Protein AF-A0A9E7H8S5-F1 (afdb_monomer_lite)

pLDDT: mean 88.25, std 16.4, range [42.59, 98.69]

Secondary structure (DSSP, 8-state):
-GGGTHHHHHHHHHHHHHHHTS-S-TTGGGSTTHHHHHHHHHSTTTT-HHHHHHHHHHHHHHHHHHHHHHHHHHHHHHHTT--------HHHHHHHHTT-HHHHHHHHIIIIIHHHHHHHHHHHHHHHTT-------------

Sequence (143 aa):
MVAGGMVEELGRYFEADEEAGKLRHQGLAKAIGLAEFQEYFLGEGRGTAPAYEAAVVAIKANTRRLAEEQVWKIERLEQMGWPLRRLDATAVVAARLAREAAEAEAAWERDVAGPGAAAVEQFLKEKSEGHPHHHIVPSLIYN

Radius of gyration: 22.1 Å; chains: 1; bounding box: 49×38×61 Å

InterPro domains:
  IPR027417 P-loop containing nucleoside triphosphate hydrolase [G3DSA:3.40.50.300] (1-139)
  IPR039657 Dimethylallyltransferase [PTHR11088] (1-124)

Structure (mmCIF, N/CA/C/O backbone):
data_AF-A0A9E7H8S5-F1
#
_entry.id   AF-A0A9E7H8S5-F1
#
loop_
_atom_site.group_PDB
_atom_site.id
_atom_site.type_symbol
_atom_site.label_atom_id
_atom_site.label_alt_id
_atom_site.label_comp_id
_atom_site.label_asym_id
_atom_site.label_entity_id
_atom_site.label_seq_id
_atom_site.pdbx_PDB_ins_code
_atom_site.Cartn_x
_atom_site.Cartn_y
_atom_site.Cartn_z
_atom_site.occupancy
_atom_site.B_iso_or_equiv
_atom_site.auth_seq_id
_atom_site.auth_comp_id
_atom_site.auth_asym_id
_atom_site.auth_atom_id
_atom_site.pdbx_PDB_model_num
ATOM 1 N N . MET A 1 1 ? 1.863 6.508 -7.866 1.00 94.19 1 MET A N 1
ATOM 2 C CA . MET A 1 1 ? 3.329 6.466 -7.682 1.00 94.19 1 MET A CA 1
ATOM 3 C C . MET A 1 1 ? 4.039 6.922 -8.941 1.00 94.19 1 MET A C 1
ATOM 5 O O . MET A 1 1 ? 4.566 8.018 -8.917 1.00 94.19 1 MET A O 1
ATOM 9 N N . VAL A 1 2 ? 3.957 6.183 -10.053 1.00 95.38 2 VAL A N 1
ATOM 10 C CA . VAL A 1 2 ? 4.543 6.599 -11.346 1.00 95.38 2 VAL A CA 1
ATOM 11 C C . VAL A 1 2 ? 4.161 8.029 -11.741 1.00 95.38 2 VAL A C 1
ATOM 13 O O . VAL A 1 2 ? 5.029 8.884 -11.816 1.00 95.38 2 VAL A O 1
ATOM 16 N N . ALA A 1 3 ? 2.863 8.326 -11.875 1.00 95.00 3 ALA A N 1
ATOM 17 C CA . ALA A 1 3 ? 2.391 9.676 -12.210 1.00 95.00 3 ALA A CA 1
ATOM 18 C C . ALA A 1 3 ? 2.733 10.751 -11.153 1.00 95.00 3 ALA A C 1
ATOM 20 O O . ALA A 1 3 ? 2.525 11.932 -11.392 1.00 95.00 3 ALA A O 1
ATOM 21 N N . GLY A 1 4 ? 3.208 10.339 -9.974 1.00 95.56 4 GLY A N 1
ATOM 22 C CA . GLY A 1 4 ? 3.621 11.218 -8.883 1.00 95.56 4 GLY A CA 1
ATOM 23 C C . GLY A 1 4 ? 5.136 11.410 -8.778 1.00 95.56 4 GLY A C 1
ATOM 24 O O . GLY A 1 4 ? 5.577 11.889 -7.742 1.00 95.56 4 GLY A O 1
ATOM 25 N N . GLY A 1 5 ? 5.925 11.020 -9.787 1.00 96.19 5 GLY A N 1
ATOM 26 C CA . GLY A 1 5 ? 7.368 11.298 -9.828 1.00 96.19 5 GLY A CA 1
ATOM 27 C C . GLY A 1 5 ? 8.290 10.143 -9.410 1.00 96.19 5 GLY A C 1
ATOM 28 O O . GLY A 1 5 ? 9.468 10.362 -9.133 1.00 96.19 5 GLY A O 1
ATOM 29 N N . MET A 1 6 ? 7.765 8.915 -9.310 1.00 96.06 6 MET A N 1
ATOM 30 C CA . MET A 1 6 ? 8.546 7.752 -8.854 1.00 96.06 6 MET A CA 1
ATOM 31 C C . MET A 1 6 ? 9.720 7.425 -9.787 1.00 96.06 6 MET A C 1
ATOM 33 O O . MET A 1 6 ? 10.778 7.019 -9.324 1.00 96.06 6 MET A O 1
ATOM 37 N N . VAL A 1 7 ? 9.547 7.566 -11.101 1.00 96.12 7 VAL A N 1
ATOM 38 C CA . VAL A 1 7 ? 10.568 7.144 -12.077 1.00 96.12 7 VAL A CA 1
ATOM 39 C C . VAL A 1 7 ? 11.767 8.088 -12.012 1.00 96.12 7 VAL A C 1
ATOM 41 O O . VAL A 1 7 ? 12.912 7.653 -12.029 1.00 96.12 7 VAL A O 1
ATOM 44 N N . GLU A 1 8 ? 11.501 9.379 -11.860 1.00 95.75 8 GLU A N 1
ATOM 45 C CA . GLU A 1 8 ? 12.493 10.433 -11.693 1.00 95.75 8 GLU A CA 1
ATOM 46 C C . GLU A 1 8 ? 13.258 10.274 -10.375 1.00 95.75 8 GLU A C 1
ATOM 48 O O . GLU A 1 8 ? 14.457 10.538 -10.313 1.00 95.75 8 GLU A O 1
ATOM 53 N N . GLU A 1 9 ? 12.578 9.843 -9.310 1.00 95.12 9 GLU A N 1
ATOM 54 C CA . GLU A 1 9 ? 13.213 9.514 -8.033 1.00 95.12 9 GLU A CA 1
ATOM 55 C C . GLU A 1 9 ? 14.164 8.320 -8.153 1.00 95.12 9 GLU A C 1
ATOM 57 O O . GLU A 1 9 ? 15.310 8.408 -7.709 1.00 95.12 9 GLU A O 1
ATOM 62 N N . LEU A 1 10 ? 13.726 7.238 -8.802 1.00 93.62 10 LEU A N 1
ATOM 63 C CA . LEU A 1 10 ? 14.562 6.061 -9.034 1.00 93.62 10 LEU A CA 1
ATOM 64 C C . LEU A 1 10 ? 15.754 6.380 -9.944 1.00 93.62 10 LEU A C 1
ATOM 66 O O . LEU A 1 10 ? 16.856 5.917 -9.671 1.00 93.62 10 LEU A O 1
ATOM 70 N N . GLY A 1 11 ? 15.570 7.219 -10.967 1.00 92.81 11 GLY A N 1
ATOM 71 C CA . GLY A 1 11 ? 16.664 7.666 -11.833 1.00 92.81 11 GLY A CA 1
ATOM 72 C C . GLY A 1 11 ? 17.790 8.331 -11.042 1.00 92.81 11 GLY A C 1
ATOM 73 O O . GLY A 1 11 ? 18.935 7.895 -11.130 1.00 92.81 11 GLY A O 1
ATOM 74 N N . ARG A 1 12 ? 17.452 9.292 -10.168 1.00 91.25 12 ARG A N 1
ATOM 75 C CA . ARG A 1 12 ? 18.434 9.937 -9.275 1.00 91.25 12 ARG A CA 1
ATOM 76 C C . ARG A 1 12 ? 19.125 8.946 -8.340 1.00 91.25 12 ARG A C 1
ATOM 78 O O . ARG A 1 12 ? 20.297 9.124 -8.021 1.00 91.25 12 ARG A O 1
ATOM 85 N N . TYR A 1 13 ? 18.403 7.925 -7.873 1.00 89.06 13 TYR A N 1
ATOM 86 C CA . TYR A 1 13 ? 18.996 6.872 -7.052 1.00 89.06 13 TYR A CA 1
ATOM 87 C C . TYR A 1 13 ? 20.054 6.090 -7.834 1.00 89.06 13 TYR A C 1
ATOM 89 O O . TYR A 1 13 ? 21.173 5.949 -7.350 1.00 89.06 13 TYR A O 1
ATOM 97 N N . PHE A 1 14 ? 19.722 5.615 -9.037 1.00 87.94 14 PHE A N 1
ATOM 98 C CA . PHE A 1 14 ? 20.637 4.812 -9.849 1.00 87.94 14 PHE A CA 1
ATOM 99 C C . PHE A 1 14 ? 21.853 5.609 -10.336 1.00 87.94 14 PHE A C 1
ATOM 101 O O . PHE A 1 14 ? 22.957 5.073 -10.315 1.00 87.94 14 PHE A O 1
ATOM 108 N N . GLU A 1 15 ? 21.683 6.887 -10.682 1.00 87.19 15 GLU A N 1
ATOM 109 C CA . GLU A 1 15 ? 22.797 7.794 -11.007 1.00 87.19 15 GLU A CA 1
ATOM 110 C C . GLU A 1 15 ? 23.769 7.936 -9.824 1.00 87.19 15 GLU A C 1
ATOM 112 O O . GLU A 1 15 ? 24.975 7.734 -9.964 1.00 87.19 15 GLU A O 1
ATOM 117 N N . ALA A 1 16 ? 23.244 8.204 -8.624 1.00 80.44 16 ALA A N 1
ATOM 118 C CA . ALA A 1 16 ? 24.060 8.364 -7.422 1.00 80.44 16 ALA A CA 1
ATOM 119 C C . ALA A 1 16 ? 24.739 7.060 -6.961 1.00 80.44 16 ALA A C 1
ATOM 121 O O . ALA A 1 16 ? 25.742 7.113 -6.238 1.00 80.44 16 ALA A O 1
ATOM 122 N N . ASP A 1 17 ? 24.179 5.902 -7.318 1.00 76.19 17 ASP A N 1
ATOM 123 C CA . ASP A 1 17 ? 24.733 4.588 -6.993 1.00 76.19 17 ASP A CA 1
ATOM 124 C C . ASP A 1 17 ? 25.858 4.185 -7.959 1.00 76.19 17 ASP A C 1
ATOM 126 O O . ASP A 1 17 ? 26.901 3.692 -7.517 1.00 76.19 17 ASP A O 1
ATOM 130 N N . GLU A 1 18 ? 25.693 4.487 -9.253 1.00 71.88 18 GLU A N 1
ATOM 131 C CA . GLU A 1 18 ? 26.724 4.332 -10.288 1.00 71.88 18 GLU A CA 1
ATOM 132 C C . GLU A 1 18 ? 27.962 5.187 -9.960 1.00 71.88 18 GLU A C 1
ATOM 134 O O . GLU A 1 18 ? 29.088 4.687 -9.982 1.00 71.88 18 GLU A O 1
ATOM 139 N N . GLU A 1 19 ? 27.761 6.440 -9.534 1.00 67.50 19 GLU A N 1
ATOM 140 C CA . GLU A 1 19 ? 28.843 7.338 -9.101 1.00 67.50 19 GLU A CA 1
ATOM 141 C C . GLU A 1 19 ? 29.565 6.865 -7.826 1.00 67.50 19 GLU A C 1
ATOM 143 O O . GLU A 1 19 ? 30.758 7.123 -7.644 1.00 67.50 19 GLU A O 1
ATOM 148 N N . ALA A 1 20 ? 28.864 6.180 -6.917 1.00 62.28 20 ALA A N 1
ATOM 149 C CA . ALA A 1 20 ? 29.411 5.769 -5.623 1.00 62.28 20 ALA A CA 1
ATOM 150 C C . ALA A 1 20 ? 30.112 4.397 -5.644 1.00 62.28 20 ALA A C 1
ATOM 152 O O . ALA A 1 20 ? 30.803 4.054 -4.679 1.00 62.28 20 ALA A O 1
ATOM 153 N N . GLY A 1 21 ? 29.924 3.590 -6.697 1.00 56.59 21 GLY A N 1
ATOM 154 C CA . GLY A 1 21 ? 30.526 2.257 -6.845 1.00 56.59 21 GLY A CA 1
ATOM 155 C C . GLY A 1 21 ? 30.121 1.232 -5.770 1.00 56.59 21 GLY A C 1
ATOM 156 O O . GLY A 1 21 ? 30.730 0.164 -5.671 1.00 56.59 21 GLY A O 1
ATOM 157 N N . LYS A 1 22 ? 29.124 1.553 -4.934 1.00 56.53 22 LYS A N 1
ATOM 158 C CA . LYS A 1 22 ? 28.538 0.706 -3.885 1.00 56.53 22 LYS A CA 1
ATOM 159 C C . LYS A 1 22 ? 27.101 1.145 -3.625 1.00 56.53 22 LYS A C 1
ATOM 161 O O . LYS A 1 22 ? 26.895 2.326 -3.364 1.00 56.53 22 LYS A O 1
ATOM 166 N N . LEU A 1 23 ? 26.200 0.161 -3.505 1.00 57.16 23 LEU A N 1
ATOM 167 C CA . LEU A 1 23 ? 24.835 0.317 -2.987 1.00 57.16 23 LEU A CA 1
ATOM 168 C C . LEU A 1 23 ? 24.863 1.072 -1.654 1.00 57.16 23 LEU A C 1
ATOM 170 O O . LEU A 1 23 ? 25.123 0.473 -0.603 1.00 57.16 23 LEU A O 1
ATOM 174 N N . ARG A 1 24 ? 24.615 2.391 -1.684 1.00 58.12 24 ARG A N 1
ATOM 175 C CA . ARG A 1 24 ? 24.803 3.284 -0.514 1.00 58.12 24 ARG A CA 1
ATOM 176 C C . ARG A 1 24 ? 23.932 2.882 0.682 1.00 58.12 24 ARG A C 1
ATOM 178 O O . ARG A 1 24 ? 24.254 3.223 1.819 1.00 58.12 24 ARG A O 1
ATOM 185 N N . HIS A 1 25 ? 22.877 2.090 0.452 1.00 66.38 25 HIS A N 1
ATOM 186 C CA . HIS A 1 25 ? 21.922 1.652 1.468 1.00 66.38 25 HIS A CA 1
ATOM 187 C C . HIS A 1 25 ? 21.399 0.227 1.201 1.00 66.38 25 HIS A C 1
ATOM 189 O O . HIS A 1 25 ? 20.381 0.044 0.535 1.00 66.38 25 HIS A O 1
ATOM 195 N N . GLN A 1 26 ? 22.041 -0.794 1.783 1.00 71.44 26 GLN A N 1
ATOM 196 C CA . GLN A 1 26 ? 21.645 -2.208 1.614 1.00 71.44 26 GLN A CA 1
ATOM 197 C C . GLN A 1 26 ? 20.184 -2.501 2.008 1.00 71.44 26 GLN A C 1
ATOM 199 O O . GLN A 1 26 ? 19.564 -3.414 1.469 1.00 71.44 26 GLN A O 1
ATOM 204 N N . GLY A 1 27 ? 19.628 -1.744 2.961 1.00 80.56 27 GLY A N 1
ATOM 205 C CA . GLY A 1 27 ? 18.219 -1.856 3.347 1.00 80.56 27 GLY A CA 1
ATOM 206 C C . GLY A 1 27 ? 17.273 -1.232 2.322 1.00 80.56 27 GLY A C 1
ATOM 207 O O . GLY A 1 27 ? 16.260 -1.838 1.985 1.00 80.56 27 GLY A O 1
ATOM 208 N N . LEU A 1 28 ? 17.628 -0.055 1.794 1.00 82.75 28 LEU A N 1
ATOM 209 C CA . LEU A 1 28 ? 16.811 0.658 0.812 1.00 82.75 28 LEU A CA 1
ATOM 210 C C . LEU A 1 28 ? 16.732 -0.109 -0.505 1.00 82.75 28 LEU A C 1
ATOM 212 O O . LEU A 1 28 ? 15.658 -0.169 -1.080 1.00 82.75 28 LEU A O 1
ATOM 216 N N . ALA A 1 29 ? 17.815 -0.781 -0.911 1.00 81.19 29 ALA A N 1
ATOM 217 C CA . ALA A 1 29 ? 17.863 -1.626 -2.108 1.00 81.19 29 ALA A CA 1
ATOM 218 C C . ALA A 1 29 ? 16.790 -2.738 -2.144 1.00 81.19 29 ALA A C 1
ATOM 220 O O . ALA A 1 29 ? 16.528 -3.305 -3.199 1.00 81.19 29 ALA A O 1
ATOM 221 N N . LYS A 1 30 ? 16.156 -3.055 -1.005 1.00 87.81 30 LYS A N 1
ATOM 222 C CA . LYS A 1 30 ? 15.054 -4.027 -0.912 1.00 87.81 30 LYS A CA 1
ATOM 223 C C . LYS A 1 30 ? 13.674 -3.429 -1.204 1.00 87.81 30 LYS A C 1
ATOM 225 O O . LYS A 1 30 ? 12.689 -4.164 -1.168 1.00 87.81 30 LYS A O 1
ATOM 230 N N . ALA A 1 31 ? 13.568 -2.118 -1.417 1.00 93.06 31 ALA A N 1
ATOM 231 C CA . ALA A 1 31 ? 12.295 -1.481 -1.717 1.00 93.06 31 ALA A CA 1
ATOM 232 C C . ALA A 1 31 ? 11.756 -1.965 -3.072 1.00 93.06 31 ALA A C 1
ATOM 234 O O . ALA A 1 31 ? 12.467 -1.938 -4.078 1.00 93.06 31 ALA A O 1
ATOM 235 N N . ILE A 1 32 ? 10.483 -2.374 -3.091 1.00 95.88 32 ILE A N 1
ATOM 236 C CA . ILE A 1 32 ? 9.769 -2.704 -4.331 1.00 95.88 32 ILE A CA 1
ATOM 237 C C . ILE A 1 32 ? 9.734 -1.447 -5.200 1.00 95.88 32 ILE A C 1
ATOM 239 O O . ILE A 1 32 ? 9.264 -0.393 -4.771 1.00 95.88 32 ILE A O 1
ATOM 243 N N . GLY A 1 33 ? 10.239 -1.571 -6.417 1.00 94.38 33 GLY A N 1
ATOM 244 C CA . GLY A 1 33 ? 10.473 -0.482 -7.349 1.00 94.38 33 GLY A CA 1
ATOM 245 C C . GLY A 1 33 ? 11.938 -0.332 -7.730 1.00 94.38 33 GLY A C 1
ATOM 246 O O . GLY A 1 33 ? 12.202 0.113 -8.835 1.00 94.38 33 GLY A O 1
ATOM 247 N N . LEU A 1 34 ? 12.893 -0.716 -6.877 1.00 93.12 34 LEU A N 1
ATOM 248 C CA . LEU A 1 34 ? 14.315 -0.613 -7.217 1.00 93.12 34 LEU A CA 1
ATOM 249 C C . LEU A 1 34 ? 14.771 -1.781 -8.086 1.00 93.12 34 LEU A C 1
ATOM 251 O O . LEU A 1 34 ? 15.172 -1.573 -9.228 1.00 93.12 34 LEU A O 1
ATOM 255 N N . ALA A 1 35 ? 14.665 -3.008 -7.575 1.00 92.25 35 ALA A N 1
ATOM 256 C CA . ALA A 1 35 ? 15.102 -4.196 -8.307 1.00 92.25 35 ALA A CA 1
ATOM 257 C C . ALA A 1 35 ? 14.356 -4.347 -9.644 1.00 92.25 35 ALA A C 1
ATOM 259 O O . ALA A 1 35 ? 14.947 -4.705 -10.658 1.00 92.25 35 ALA A O 1
ATOM 260 N N . GLU A 1 36 ? 13.066 -4.011 -9.666 1.00 96.50 36 GLU A N 1
ATOM 261 C CA . GLU A 1 36 ? 12.218 -4.080 -10.854 1.00 96.50 36 GLU A CA 1
ATOM 262 C C . GLU A 1 36 ? 12.647 -3.094 -11.944 1.00 96.50 36 GLU A C 1
ATOM 264 O O . GLU A 1 36 ? 12.530 -3.409 -13.125 1.00 96.50 36 GLU A O 1
ATOM 269 N N . PHE A 1 37 ? 13.162 -1.921 -11.568 1.00 95.50 37 PHE A N 1
ATOM 270 C CA . PHE A 1 37 ? 13.624 -0.905 -12.513 1.00 95.50 37 PHE A CA 1
ATOM 271 C C . PHE A 1 37 ? 15.114 -1.019 -12.867 1.00 95.50 37 PHE A C 1
ATOM 273 O O . PHE A 1 37 ? 15.598 -0.237 -13.686 1.00 95.50 37 PHE A O 1
ATOM 280 N N . GLN A 1 38 ? 15.842 -1.996 -12.320 1.00 92.62 38 GLN A N 1
ATOM 281 C CA . GLN A 1 38 ? 17.271 -2.161 -12.587 1.00 92.62 38 GLN A CA 1
ATOM 282 C C . GLN A 1 38 ? 17.566 -2.330 -14.087 1.00 92.62 38 GLN A C 1
ATOM 284 O O . GLN A 1 38 ? 18.460 -1.667 -14.606 1.00 92.62 38 GLN A O 1
ATOM 289 N N . GLU A 1 39 ? 16.784 -3.146 -14.801 1.00 92.75 39 GLU A N 1
ATOM 290 C CA . GLU A 1 39 ? 16.938 -3.336 -16.254 1.00 92.75 39 GLU A CA 1
ATOM 291 C C . GLU A 1 39 ? 16.681 -2.038 -17.036 1.00 92.75 39 GLU A C 1
ATOM 293 O O . GLU A 1 39 ? 17.398 -1.710 -17.976 1.00 92.75 39 GLU A O 1
ATOM 298 N N . TYR A 1 40 ? 15.691 -1.248 -16.614 1.00 96.06 40 TYR A N 1
ATOM 299 C CA . TYR A 1 40 ? 15.347 0.014 -17.270 1.00 96.06 40 TYR A CA 1
ATOM 300 C C . TYR A 1 40 ? 16.403 1.114 -17.065 1.00 96.06 40 TYR A C 1
ATOM 302 O O . TYR A 1 40 ? 16.561 1.965 -17.941 1.00 96.06 40 TYR A O 1
ATOM 310 N N . PHE A 1 41 ? 17.127 1.121 -15.941 1.00 93.94 41 PHE A N 1
ATOM 311 C CA . PHE A 1 41 ? 18.147 2.142 -15.662 1.00 93.94 41 PHE A CA 1
ATOM 312 C C . PHE A 1 41 ? 19.574 1.712 -16.009 1.00 93.94 41 PHE A C 1
ATOM 314 O O . PHE A 1 41 ? 20.352 2.551 -16.459 1.00 93.94 41 PHE A O 1
ATOM 321 N N . LEU A 1 42 ? 19.921 0.438 -15.822 1.00 91.19 42 LEU A N 1
ATOM 322 C CA . LEU A 1 42 ? 21.297 -0.065 -15.922 1.00 91.19 42 LEU A CA 1
ATOM 323 C C . LEU A 1 42 ? 21.470 -1.219 -16.923 1.00 91.19 42 LEU A C 1
ATOM 325 O O . LEU A 1 42 ? 22.605 -1.586 -17.218 1.00 91.19 42 LEU A O 1
ATOM 329 N N . GLY A 1 43 ? 20.377 -1.815 -17.404 1.00 89.69 43 GLY A N 1
ATOM 330 C CA . GLY A 1 43 ? 20.403 -2.991 -18.275 1.00 89.69 43 GLY A CA 1
ATOM 331 C C . GLY A 1 43 ? 20.583 -2.677 -19.759 1.00 89.69 43 GLY A C 1
ATOM 332 O O . GLY A 1 43 ? 20.772 -1.531 -20.170 1.00 89.69 43 GLY A O 1
ATOM 333 N N . GLU A 1 44 ? 20.491 -3.715 -20.588 1.00 91.62 44 GLU A N 1
ATOM 334 C CA . GLU A 1 44 ? 20.572 -3.582 -22.050 1.00 91.62 44 GLU A CA 1
ATOM 335 C C . GLU A 1 44 ? 19.334 -2.871 -22.617 1.00 91.62 44 GLU A C 1
ATOM 337 O O . GLU A 1 44 ? 19.415 -2.152 -23.613 1.00 91.62 44 GLU A O 1
ATOM 342 N N . GLY A 1 45 ? 18.189 -3.014 -21.944 1.00 88.25 45 GLY A N 1
ATOM 343 C CA . GLY A 1 45 ? 16.934 -2.333 -22.246 1.00 88.25 45 GLY A CA 1
ATOM 344 C C . GLY A 1 45 ? 16.836 -0.901 -21.713 1.00 88.25 45 GLY A C 1
ATOM 345 O O . GLY A 1 45 ? 15.716 -0.387 -21.602 1.00 88.25 45 GLY A O 1
ATOM 346 N N . ARG A 1 46 ? 17.957 -0.250 -21.368 1.00 93.75 46 ARG A N 1
ATOM 347 C CA . ARG A 1 46 ? 17.973 1.072 -20.722 1.00 93.75 46 ARG A CA 1
ATOM 348 C C . ARG A 1 46 ? 17.111 2.098 -21.461 1.00 93.75 46 ARG A C 1
ATOM 350 O O . ARG A 1 46 ? 17.278 2.329 -22.657 1.00 93.75 46 ARG A O 1
ATOM 357 N N . GLY A 1 47 ? 16.191 2.736 -20.737 1.00 93.81 47 GLY A N 1
ATOM 358 C CA . GLY A 1 47 ? 15.311 3.783 -21.269 1.00 93.81 47 GLY A CA 1
ATOM 359 C C . GLY A 1 47 ? 14.254 3.304 -22.273 1.00 93.81 47 GLY A C 1
ATOM 360 O O . GLY A 1 47 ? 13.520 4.126 -22.821 1.00 93.81 47 GLY A O 1
ATOM 361 N N . THR A 1 48 ? 14.152 1.999 -22.538 1.00 97.62 48 THR A N 1
ATOM 362 C CA . THR A 1 48 ? 13.201 1.468 -23.520 1.00 97.62 48 THR A CA 1
ATOM 363 C C . THR A 1 48 ? 11.804 1.286 -22.921 1.00 97.62 48 THR A C 1
ATOM 365 O O . THR A 1 48 ? 11.644 0.967 -21.740 1.00 97.62 48 THR A O 1
ATOM 368 N N . ALA A 1 49 ? 10.771 1.440 -23.756 1.00 97.31 49 ALA A N 1
ATOM 369 C CA . ALA A 1 49 ? 9.385 1.210 -23.346 1.00 97.31 49 ALA A CA 1
ATOM 370 C C . ALA A 1 49 ? 9.123 -0.235 -22.858 1.00 97.31 49 ALA A C 1
ATOM 372 O O . ALA A 1 49 ? 8.487 -0.382 -21.816 1.00 97.31 49 ALA A O 1
ATOM 373 N N . PRO A 1 50 ? 9.653 -1.301 -23.497 1.00 98.00 50 PRO A N 1
ATOM 374 C CA . PRO A 1 50 ? 9.463 -2.664 -22.998 1.00 98.00 50 PRO A CA 1
ATOM 375 C C . PRO A 1 50 ? 10.051 -2.897 -21.600 1.00 98.00 50 PRO A C 1
ATOM 377 O O . PRO A 1 50 ? 9.387 -3.497 -20.756 1.00 98.00 50 PRO A O 1
ATOM 380 N N . ALA A 1 51 ? 11.263 -2.397 -21.321 1.00 97.31 51 ALA A N 1
ATOM 381 C CA . ALA A 1 51 ? 11.877 -2.532 -19.997 1.00 97.31 51 ALA A CA 1
ATOM 382 C C . ALA A 1 51 ? 11.081 -1.770 -18.926 1.00 97.31 51 ALA A C 1
ATOM 384 O O . ALA A 1 51 ? 10.865 -2.273 -17.823 1.00 97.31 51 ALA A O 1
ATOM 385 N N . TYR A 1 52 ? 10.583 -0.582 -19.275 1.00 97.75 52 TYR A N 1
ATOM 386 C CA . TYR A 1 52 ? 9.709 0.207 -18.414 1.00 97.75 52 TYR A CA 1
ATOM 387 C C . TYR A 1 52 ? 8.402 -0.525 -18.074 1.00 97.75 52 TYR A C 1
ATOM 389 O O . TYR A 1 52 ? 8.015 -0.631 -16.909 1.00 97.75 52 TYR A O 1
ATOM 397 N N . GLU A 1 53 ? 7.709 -1.043 -19.088 1.00 97.94 53 GLU A N 1
ATOM 398 C CA . GLU A 1 53 ? 6.441 -1.753 -18.911 1.00 97.94 53 GLU A CA 1
ATOM 399 C C . GLU A 1 53 ? 6.624 -3.019 -18.072 1.00 97.94 53 GLU A C 1
ATOM 401 O O . GLU A 1 53 ? 5.840 -3.267 -17.149 1.00 97.94 53 GLU A O 1
ATOM 406 N N . ALA A 1 54 ? 7.693 -3.777 -18.334 1.00 97.94 54 ALA A N 1
ATOM 407 C CA . ALA A 1 54 ? 8.055 -4.953 -17.553 1.00 97.94 54 ALA A CA 1
ATOM 408 C C . ALA A 1 54 ? 8.287 -4.601 -16.074 1.00 97.94 54 ALA A C 1
ATOM 410 O O . ALA A 1 54 ? 7.737 -5.273 -15.197 1.00 97.94 54 ALA A O 1
ATOM 411 N N . ALA A 1 55 ? 9.012 -3.513 -15.790 1.00 97.50 55 ALA A N 1
ATOM 412 C CA . ALA A 1 55 ? 9.238 -3.030 -14.429 1.00 97.50 55 ALA A CA 1
ATOM 413 C C . ALA A 1 55 ? 7.921 -2.676 -13.717 1.00 97.50 55 ALA A C 1
ATOM 415 O O . ALA A 1 55 ? 7.679 -3.100 -12.585 1.00 97.50 55 ALA A O 1
ATOM 416 N N . VAL A 1 56 ? 7.015 -1.954 -14.386 1.00 98.06 56 VAL A N 1
ATOM 417 C CA . VAL A 1 56 ? 5.711 -1.574 -13.811 1.00 98.06 56 VAL A CA 1
ATOM 418 C C . VAL A 1 56 ? 4.833 -2.798 -13.532 1.00 98.06 56 VAL A C 1
ATOM 420 O O . VAL A 1 56 ? 4.148 -2.843 -12.505 1.00 98.06 56 VAL A O 1
ATOM 423 N N . VAL A 1 57 ? 4.837 -3.796 -14.420 1.00 98.38 57 VAL A N 1
ATOM 424 C CA . VAL A 1 57 ? 4.125 -5.064 -14.198 1.00 98.38 57 VAL A CA 1
ATOM 425 C C . VAL A 1 57 ? 4.716 -5.811 -13.003 1.00 98.38 57 VAL A C 1
ATOM 427 O O . VAL A 1 57 ? 3.958 -6.238 -12.127 1.00 98.38 57 VAL A O 1
ATOM 430 N N . ALA A 1 58 ? 6.044 -5.913 -12.923 1.00 98.19 58 ALA A N 1
ATOM 431 C CA . ALA A 1 58 ? 6.736 -6.576 -11.823 1.00 98.19 58 ALA A CA 1
ATOM 432 C C . ALA A 1 58 ? 6.446 -5.905 -10.470 1.00 98.19 58 ALA A C 1
ATOM 434 O O . ALA A 1 58 ? 6.114 -6.602 -9.513 1.00 98.19 58 ALA A O 1
ATOM 435 N N . ILE A 1 59 ? 6.444 -4.567 -10.403 1.00 97.94 59 ILE A N 1
ATOM 436 C CA . ILE A 1 59 ? 6.077 -3.814 -9.191 1.00 97.94 59 ILE A CA 1
ATOM 437 C C . ILE A 1 59 ? 4.679 -4.194 -8.722 1.00 97.94 59 ILE A C 1
ATOM 439 O O . ILE A 1 59 ? 4.487 -4.523 -7.555 1.00 97.94 59 ILE A O 1
ATOM 443 N N . LYS A 1 60 ? 3.692 -4.189 -9.626 1.00 98.12 60 LYS A N 1
ATOM 444 C CA . LYS A 1 60 ? 2.310 -4.547 -9.273 1.00 98.12 60 LYS A CA 1
ATOM 445 C C . LYS A 1 60 ? 2.223 -5.974 -8.727 1.00 98.12 60 LYS A C 1
ATOM 447 O O . LYS A 1 60 ? 1.548 -6.194 -7.721 1.00 98.12 60 LYS A O 1
ATOM 452 N N . ALA A 1 61 ? 2.907 -6.925 -9.366 1.00 98.44 61 ALA A N 1
ATOM 453 C CA . ALA A 1 61 ? 2.947 -8.319 -8.926 1.00 98.44 61 ALA A CA 1
ATOM 454 C C . ALA A 1 61 ? 3.598 -8.459 -7.539 1.00 98.44 61 ALA A C 1
ATOM 456 O O . ALA A 1 61 ? 3.024 -9.085 -6.646 1.00 98.44 61 ALA A O 1
ATOM 457 N N . ASN A 1 62 ? 4.748 -7.822 -7.329 1.00 98.25 62 ASN A N 1
ATOM 458 C CA . ASN A 1 62 ? 5.485 -7.907 -6.074 1.00 98.25 62 ASN A CA 1
ATOM 459 C C . ASN A 1 62 ? 4.769 -7.180 -4.929 1.00 98.25 62 ASN A C 1
ATOM 461 O O . ASN A 1 62 ? 4.725 -7.702 -3.817 1.00 98.25 62 ASN A O 1
ATOM 465 N N . THR A 1 63 ? 4.129 -6.032 -5.179 1.00 98.19 63 THR A N 1
ATOM 466 C CA . THR A 1 63 ? 3.297 -5.347 -4.174 1.00 98.19 63 THR A CA 1
ATOM 467 C C . THR A 1 63 ? 2.088 -6.193 -3.775 1.00 98.19 63 THR A C 1
ATOM 469 O O . THR A 1 63 ? 1.770 -6.271 -2.589 1.00 98.19 63 THR A O 1
ATOM 472 N N . ARG A 1 64 ? 1.435 -6.871 -4.732 1.00 98.38 64 ARG A N 1
ATOM 473 C CA . ARG A 1 64 ? 0.340 -7.803 -4.426 1.00 98.38 64 ARG A CA 1
ATOM 474 C C . ARG A 1 64 ? 0.820 -8.952 -3.542 1.00 98.38 64 ARG A C 1
ATOM 476 O O . ARG A 1 64 ? 0.213 -9.209 -2.508 1.00 98.38 64 ARG A O 1
ATOM 483 N N . ARG A 1 65 ? 1.923 -9.601 -3.921 1.00 98.50 65 ARG A N 1
ATOM 484 C CA . ARG A 1 65 ? 2.516 -10.687 -3.134 1.00 98.50 65 ARG A CA 1
ATOM 485 C C . ARG A 1 65 ? 2.880 -10.228 -1.721 1.00 98.50 65 ARG A C 1
ATOM 487 O O . ARG A 1 65 ? 2.590 -10.932 -0.761 1.00 98.50 65 ARG A O 1
ATOM 494 N N . LEU A 1 66 ? 3.477 -9.043 -1.580 1.00 98.44 66 LEU A N 1
ATOM 495 C CA . LEU A 1 66 ? 3.794 -8.474 -0.270 1.00 98.44 66 LEU A CA 1
ATOM 496 C C . LEU A 1 66 ? 2.535 -8.313 0.591 1.00 98.44 66 LEU A C 1
ATOM 498 O O . LEU A 1 66 ? 2.564 -8.666 1.767 1.00 98.44 66 LEU A O 1
ATOM 502 N N . ALA A 1 67 ? 1.437 -7.813 0.019 1.00 98.38 67 ALA A N 1
ATOM 503 C CA . ALA A 1 67 ? 0.174 -7.675 0.738 1.00 98.38 67 ALA A CA 1
ATOM 504 C C . ALA A 1 67 ? -0.384 -9.039 1.189 1.00 98.38 67 ALA A C 1
ATOM 506 O O . ALA A 1 67 ? -0.797 -9.176 2.338 1.00 98.38 67 ALA A O 1
ATOM 507 N N . GLU A 1 68 ? -0.335 -10.062 0.330 1.00 98.44 68 GLU A N 1
ATOM 508 C CA . GLU A 1 68 ? -0.741 -11.438 0.668 1.00 98.44 68 GLU A CA 1
ATOM 509 C C . GLU A 1 68 ? 0.118 -12.014 1.813 1.00 98.44 68 GLU A C 1
ATOM 511 O O . GLU A 1 68 ? -0.409 -12.548 2.791 1.00 98.44 68 GLU A O 1
ATOM 516 N N . GLU A 1 69 ? 1.441 -11.830 1.756 1.00 98.56 69 GLU A N 1
ATOM 517 C CA . GLU A 1 69 ? 2.360 -12.252 2.821 1.00 98.56 69 GLU A CA 1
ATOM 518 C C . GLU A 1 69 ? 2.136 -11.479 4.134 1.00 98.56 69 GLU A C 1
ATOM 520 O O . GLU A 1 69 ? 2.299 -12.040 5.220 1.00 98.56 69 GLU A O 1
ATOM 525 N N . GLN A 1 70 ? 1.771 -10.196 4.067 1.00 98.44 70 GLN A N 1
ATOM 526 C CA . GLN A 1 70 ? 1.442 -9.392 5.245 1.00 98.44 70 GLN A CA 1
ATOM 527 C C . GLN A 1 70 ? 0.159 -9.875 5.924 1.00 98.44 70 GLN A C 1
ATOM 529 O O . GLN A 1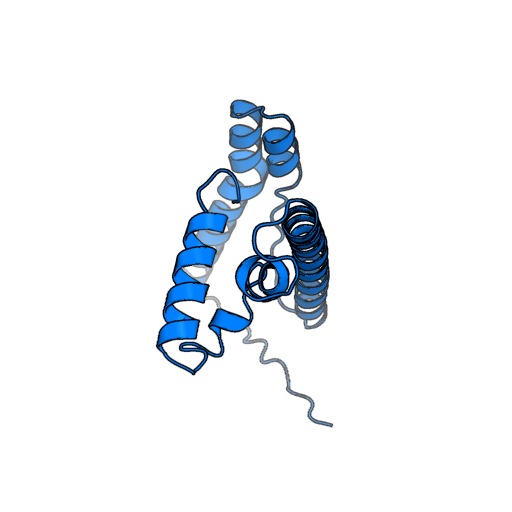 70 ? 0.153 -10.009 7.148 1.00 98.44 70 GLN A O 1
ATOM 534 N N . VAL A 1 71 ? -0.888 -10.187 5.153 1.00 98.06 71 VAL A N 1
ATOM 535 C CA . VAL A 1 71 ? -2.133 -10.761 5.689 1.00 98.06 71 VAL A CA 1
ATOM 536 C C . VAL A 1 71 ? -1.840 -12.076 6.405 1.00 98.06 71 VAL A C 1
ATOM 538 O O . VAL A 1 71 ? -2.184 -12.215 7.577 1.00 98.06 71 VAL A O 1
ATOM 541 N N . TRP A 1 72 ? -1.100 -12.983 5.764 1.00 98.25 72 TRP A N 1
ATOM 542 C CA . TRP A 1 72 ? -0.721 -14.259 6.374 1.00 98.25 72 TRP A CA 1
ATOM 543 C C . TRP A 1 72 ? 0.044 -14.085 7.701 1.00 98.25 72 TRP A C 1
ATOM 545 O O . TRP A 1 72 ? -0.218 -14.787 8.680 1.00 98.25 72 TRP A O 1
ATOM 555 N N . LYS A 1 73 ? 0.969 -13.115 7.780 1.00 98.38 73 LYS A N 1
ATOM 556 C CA . LYS A 1 73 ? 1.695 -12.811 9.030 1.00 98.38 73 LYS A CA 1
ATOM 557 C C . LYS A 1 73 ? 0.763 -12.303 10.132 1.00 98.38 73 LYS A C 1
ATOM 559 O O . LYS A 1 73 ? 0.955 -12.670 11.288 1.00 98.38 73 LYS A O 1
ATOM 564 N N . ILE A 1 74 ? -0.226 -11.476 9.795 1.00 97.75 74 ILE A N 1
ATOM 565 C CA . ILE A 1 74 ? -1.208 -10.947 10.754 1.00 97.75 74 ILE A CA 1
ATOM 566 C C . ILE A 1 74 ? -2.121 -12.067 11.265 1.00 97.75 74 ILE A C 1
ATOM 568 O O . ILE A 1 74 ? -2.284 -12.203 12.476 1.00 97.75 74 ILE A O 1
ATOM 572 N N . GLU A 1 75 ? -2.638 -12.920 10.378 1.00 97.06 75 GLU A N 1
ATOM 573 C CA . GLU A 1 75 ? -3.433 -14.101 10.754 1.00 97.06 75 GLU A CA 1
ATOM 574 C C . GLU A 1 75 ? -2.648 -15.027 11.692 1.00 97.06 75 GLU A C 1
ATOM 576 O O . GLU A 1 75 ? -3.195 -15.604 12.633 1.00 97.06 75 GLU A O 1
ATOM 581 N N . ARG A 1 76 ? -1.329 -15.138 11.490 1.00 97.75 76 ARG A N 1
ATOM 582 C CA . ARG A 1 76 ? -0.469 -15.908 12.388 1.00 97.75 76 ARG A CA 1
ATOM 583 C C . ARG A 1 76 ? -0.375 -15.296 13.787 1.00 97.75 76 ARG A C 1
ATOM 585 O O . ARG A 1 76 ? -0.355 -16.051 14.756 1.00 97.75 76 ARG A O 1
ATOM 592 N N . LEU A 1 77 ? -0.331 -13.968 13.910 1.00 97.31 77 LEU A N 1
ATOM 593 C CA . LEU A 1 77 ? -0.364 -13.287 15.211 1.00 97.31 77 LEU A CA 1
ATOM 594 C C . LEU A 1 77 ? -1.702 -13.522 15.924 1.00 97.31 77 LEU A C 1
ATOM 596 O O . LEU A 1 77 ? -1.713 -13.819 17.117 1.00 97.31 77 LEU A O 1
ATOM 600 N N . GLU A 1 78 ? -2.816 -13.467 15.193 1.00 96.12 78 GLU A N 1
ATOM 601 C CA . GLU A 1 78 ? -4.144 -13.782 15.733 1.00 96.12 78 GLU A CA 1
ATOM 602 C C . GLU A 1 78 ? -4.205 -15.220 16.275 1.00 96.12 78 GLU A C 1
ATOM 604 O O . GLU A 1 78 ? -4.605 -15.437 17.418 1.00 96.12 78 GLU A O 1
ATOM 609 N N . GLN A 1 79 ? -3.697 -16.201 15.518 1.00 96.19 79 GLN A N 1
ATOM 610 C CA . GLN A 1 79 ? -3.587 -17.600 15.965 1.00 96.19 79 GLN A CA 1
ATOM 611 C C . GLN A 1 79 ? -2.699 -17.777 17.207 1.00 96.19 79 GLN A C 1
ATOM 613 O O . GLN A 1 79 ? -2.879 -18.729 17.963 1.00 96.19 79 GLN A O 1
ATOM 618 N N . MET A 1 80 ? -1.733 -16.879 17.422 1.00 97.38 80 MET A N 1
ATOM 619 C CA . MET A 1 80 ? -0.892 -16.844 18.625 1.00 97.38 80 MET A CA 1
ATOM 620 C C . MET A 1 80 ? -1.585 -16.171 19.823 1.00 97.38 80 MET A C 1
ATOM 622 O O . MET A 1 80 ? -0.956 -15.987 20.863 1.00 97.38 80 MET A O 1
ATOM 626 N N . GLY A 1 81 ? -2.863 -15.804 19.697 1.00 96.50 81 GLY A N 1
ATOM 627 C CA . GLY A 1 81 ? -3.666 -15.220 20.769 1.00 96.50 81 GLY A CA 1
ATOM 628 C C . GLY A 1 81 ? -3.510 -13.709 20.918 1.00 96.50 81 GLY A C 1
ATOM 629 O O . GLY A 1 81 ? -3.882 -13.163 21.957 1.00 96.50 81 GLY A O 1
ATOM 630 N N . TRP A 1 82 ? -2.957 -13.016 19.916 1.00 96.94 82 TRP A N 1
ATOM 631 C CA . TRP A 1 82 ? -2.911 -11.555 19.948 1.00 96.94 82 TRP A CA 1
ATOM 632 C C . TRP A 1 82 ? -4.340 -10.995 19.864 1.00 96.94 82 TRP A C 1
ATOM 634 O O . TRP A 1 82 ? -5.071 -11.361 18.942 1.00 96.94 82 TRP A O 1
ATOM 644 N N . PRO A 1 83 ? -4.754 -10.098 20.781 1.00 93.69 83 PRO A N 1
ATOM 645 C CA . PRO A 1 83 ? -6.107 -9.547 20.805 1.00 93.69 83 PRO A CA 1
ATOM 646 C C . PRO A 1 83 ? -6.261 -8.449 19.741 1.00 93.69 8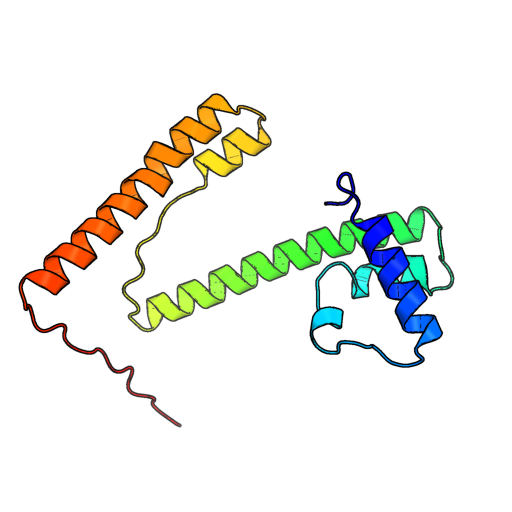3 PRO A C 1
ATOM 648 O O . PRO A 1 83 ? -6.323 -7.257 20.045 1.00 93.69 83 PRO A O 1
ATOM 651 N N . LEU A 1 84 ? -6.266 -8.849 18.470 1.00 94.38 84 LEU A N 1
ATOM 652 C CA . LEU A 1 84 ? -6.381 -7.935 17.340 1.00 94.38 84 LEU A CA 1
ATOM 653 C C . LEU A 1 84 ? -7.826 -7.454 17.180 1.00 94.38 84 LEU A C 1
ATOM 655 O O . LEU A 1 84 ? -8.771 -8.240 17.194 1.00 94.38 84 LEU A O 1
ATOM 659 N N . ARG A 1 85 ? -8.000 -6.146 16.973 1.00 93.62 85 ARG A N 1
ATOM 660 C CA . ARG A 1 85 ? -9.289 -5.548 16.612 1.00 93.62 85 ARG A CA 1
ATOM 661 C C . ARG A 1 85 ? -9.277 -5.186 15.133 1.00 93.62 85 ARG A C 1
ATOM 663 O O . ARG A 1 85 ? -8.543 -4.291 14.722 1.00 93.62 85 ARG A O 1
ATOM 670 N N . ARG A 1 86 ? -10.089 -5.881 14.336 1.00 95.69 86 ARG A N 1
ATOM 671 C CA . ARG A 1 86 ? -10.213 -5.630 12.896 1.00 95.69 86 ARG A CA 1
ATOM 672 C C . ARG A 1 86 ? -11.013 -4.351 12.633 1.00 95.69 86 ARG A C 1
ATOM 674 O O . ARG A 1 86 ? -12.098 -4.179 13.181 1.00 95.69 86 ARG A O 1
ATOM 681 N N . LEU A 1 87 ? -10.485 -3.503 11.754 1.00 98.00 87 LEU A N 1
ATOM 682 C CA . LEU A 1 87 ? -11.178 -2.373 11.133 1.00 98.00 87 LEU A CA 1
ATOM 683 C C . LEU A 1 87 ? -11.294 -2.679 9.639 1.00 98.00 87 LEU A C 1
ATOM 685 O O . LEU A 1 87 ? -10.286 -3.018 9.014 1.00 98.00 87 LEU A O 1
ATOM 689 N N . ASP A 1 88 ? -12.498 -2.620 9.072 1.00 97.94 88 ASP A N 1
ATOM 690 C CA . ASP A 1 88 ? -12.717 -3.033 7.684 1.00 97.94 88 ASP A CA 1
ATOM 691 C C . ASP A 1 88 ? -12.749 -1.829 6.738 1.00 97.94 88 ASP A C 1
ATOM 693 O O . ASP A 1 88 ? -13.742 -1.121 6.618 1.00 97.94 88 ASP A O 1
ATOM 697 N N . ALA A 1 89 ? -11.637 -1.601 6.040 1.00 98.31 89 ALA A N 1
ATOM 698 C CA . ALA A 1 89 ? -11.502 -0.508 5.081 1.00 98.31 89 ALA A CA 1
ATOM 699 C C . ALA A 1 89 ? -11.972 -0.875 3.656 1.00 98.31 89 ALA A C 1
ATOM 701 O O . ALA A 1 89 ? -11.714 -0.116 2.720 1.00 98.31 89 ALA A O 1
ATOM 702 N N . THR A 1 90 ? -12.629 -2.023 3.444 1.00 98.44 90 THR A N 1
ATOM 703 C CA . THR A 1 90 ? -12.968 -2.511 2.092 1.00 98.44 90 THR A CA 1
ATOM 704 C C . THR A 1 90 ? -13.870 -1.534 1.337 1.00 98.44 90 THR A C 1
ATOM 706 O O . THR A 1 90 ? -13.565 -1.183 0.195 1.00 98.44 90 THR A O 1
ATOM 709 N N . ALA A 1 91 ? -14.936 -1.037 1.978 1.00 98.44 91 ALA A N 1
ATOM 710 C CA . ALA A 1 91 ? -15.848 -0.057 1.377 1.00 98.44 91 ALA A CA 1
ATOM 711 C C . ALA A 1 91 ? -15.122 1.250 1.014 1.00 98.44 91 ALA A C 1
ATOM 713 O O . ALA A 1 91 ? -15.330 1.809 -0.062 1.00 98.44 91 ALA A O 1
ATOM 714 N N . VAL A 1 92 ? -14.189 1.677 1.868 1.00 98.62 92 VAL A N 1
ATOM 715 C CA . VAL A 1 92 ? -13.351 2.860 1.645 1.00 98.62 92 VAL A CA 1
ATOM 716 C C . VAL A 1 92 ? -12.497 2.706 0.386 1.00 98.62 92 VAL A C 1
ATOM 718 O O . VAL A 1 92 ? -12.438 3.604 -0.455 1.00 98.62 92 VAL A O 1
ATOM 721 N N . VAL A 1 93 ? -11.816 1.565 0.247 1.00 98.12 93 VAL A N 1
ATOM 722 C CA . VAL A 1 93 ? -10.967 1.282 -0.917 1.00 98.12 93 VAL A CA 1
ATOM 723 C C . VAL A 1 93 ? -11.813 1.180 -2.187 1.00 98.12 93 VAL A C 1
ATOM 725 O O . VAL A 1 93 ? -11.433 1.761 -3.203 1.00 98.12 93 VAL A O 1
ATOM 728 N N . ALA A 1 94 ? -12.970 0.515 -2.130 1.00 98.44 94 ALA A N 1
ATOM 729 C CA . ALA A 1 94 ? -13.886 0.398 -3.263 1.00 98.44 94 ALA A CA 1
ATOM 730 C C . ALA A 1 94 ? -14.363 1.774 -3.765 1.00 98.44 94 ALA A C 1
ATOM 732 O O . ALA A 1 94 ? -14.227 2.067 -4.954 1.00 98.44 94 ALA A O 1
ATOM 733 N N . ALA A 1 95 ? -14.812 2.652 -2.864 1.00 98.44 95 ALA A N 1
ATOM 734 C CA . ALA A 1 95 ? -15.235 4.009 -3.209 1.00 98.44 95 ALA A CA 1
ATOM 735 C C . ALA A 1 95 ? -14.082 4.853 -3.786 1.00 98.44 95 ALA A C 1
ATOM 737 O O . ALA A 1 95 ? -14.254 5.571 -4.773 1.00 98.44 95 ALA A O 1
ATOM 738 N N . ARG A 1 96 ? -12.859 4.720 -3.244 1.00 97.62 96 ARG A N 1
ATOM 739 C CA . ARG A 1 96 ? -11.667 5.393 -3.801 1.00 97.62 96 ARG A CA 1
ATOM 740 C C . ARG A 1 96 ? -11.344 4.926 -5.218 1.00 97.62 96 ARG A C 1
ATOM 742 O O . ARG A 1 96 ? -11.018 5.759 -6.062 1.00 97.62 96 ARG A O 1
ATOM 749 N N . LEU A 1 97 ? -11.461 3.627 -5.495 1.00 97.31 97 LEU A N 1
ATOM 750 C CA . LEU A 1 97 ? -11.277 3.073 -6.841 1.00 97.31 97 LEU A CA 1
ATOM 751 C C . LEU A 1 97 ? -12.369 3.546 -7.812 1.00 97.31 97 LEU A C 1
ATOM 753 O O . LEU A 1 97 ? -12.061 3.842 -8.965 1.00 97.31 97 LEU A O 1
ATOM 757 N N . ALA A 1 98 ? -13.606 3.696 -7.333 1.00 97.94 98 ALA A N 1
ATOM 758 C CA . ALA A 1 98 ? -14.715 4.293 -8.080 1.00 97.94 98 ALA A CA 1
ATOM 759 C C . ALA A 1 98 ? -14.599 5.824 -8.242 1.00 97.94 98 ALA A C 1
ATOM 761 O O . ALA A 1 98 ? -15.363 6.427 -8.991 1.00 97.94 98 ALA A O 1
ATOM 762 N N . ARG A 1 99 ? -13.607 6.458 -7.596 1.00 97.06 99 ARG A N 1
ATOM 763 C CA . ARG A 1 99 ? -13.389 7.917 -7.553 1.00 97.06 99 ARG A CA 1
ATOM 764 C C . ARG A 1 99 ? -14.536 8.688 -6.888 1.00 97.06 99 ARG A C 1
ATOM 766 O O . ARG A 1 99 ? -14.747 9.866 -7.171 1.00 97.06 99 ARG A O 1
ATOM 773 N N . GLU A 1 100 ? -15.222 8.047 -5.952 1.00 97.81 100 GLU A N 1
ATOM 774 C CA . GLU A 1 100 ? -16.327 8.606 -5.176 1.00 97.81 100 GLU A CA 1
ATOM 775 C C . GLU A 1 100 ? -15.797 9.156 -3.848 1.00 97.81 100 GLU A C 1
ATOM 777 O O . GLU A 1 100 ? -15.861 8.512 -2.804 1.00 97.81 100 GLU A O 1
ATOM 782 N N . ALA A 1 101 ? -15.210 10.356 -3.887 1.00 97.31 101 ALA A N 1
ATOM 783 C CA . ALA A 1 101 ? -14.499 10.919 -2.734 1.00 97.31 101 ALA A CA 1
ATOM 784 C C . ALA A 1 101 ? -15.384 11.084 -1.485 1.00 97.31 101 ALA A C 1
ATOM 786 O O . ALA A 1 101 ? -14.937 10.787 -0.381 1.00 97.31 101 ALA A O 1
ATOM 787 N N . ALA A 1 102 ? -16.635 11.523 -1.658 1.00 98.12 102 ALA A N 1
ATOM 788 C CA . ALA A 1 102 ? -17.568 11.700 -0.546 1.00 98.12 102 ALA A CA 1
ATOM 789 C C . ALA A 1 102 ? -17.962 10.362 0.103 1.00 98.12 102 ALA A C 1
ATOM 791 O O . ALA A 1 102 ? -17.988 10.266 1.326 1.00 98.12 102 ALA A O 1
ATOM 792 N N . GLU A 1 103 ? -18.210 9.324 -0.704 1.00 98.31 103 GLU A N 1
ATOM 793 C CA . GLU A 1 103 ? -18.524 7.986 -0.189 1.00 98.31 103 GLU A CA 1
ATOM 794 C C . GLU A 1 103 ? -17.308 7.360 0.499 1.00 98.31 103 GLU A C 1
ATOM 796 O O . GLU A 1 103 ? -17.435 6.765 1.564 1.00 98.31 103 GLU A O 1
ATOM 801 N N . ALA A 1 104 ? -16.108 7.552 -0.056 1.00 98.38 104 ALA A N 1
ATOM 802 C CA . ALA A 1 104 ? -14.877 7.093 0.575 1.00 98.38 104 ALA A CA 1
ATOM 803 C C . ALA A 1 104 ? -14.679 7.711 1.966 1.00 98.38 104 ALA A C 1
ATOM 805 O O . ALA A 1 104 ? -14.279 7.005 2.890 1.00 98.38 104 ALA A O 1
ATOM 806 N N . GLU A 1 105 ? -14.967 9.003 2.123 1.00 98.50 105 GLU A N 1
ATOM 807 C CA . GLU A 1 105 ? -14.867 9.686 3.414 1.00 98.50 105 GLU A CA 1
ATOM 808 C C . GLU A 1 105 ? -15.936 9.198 4.400 1.00 98.50 105 GLU A C 1
ATOM 810 O O . GLU A 1 105 ? -15.628 8.873 5.546 1.00 98.50 105 GLU A O 1
ATOM 815 N N . ALA A 1 106 ? -17.182 9.054 3.942 1.00 98.56 106 ALA A N 1
ATOM 816 C CA . ALA A 1 106 ? -18.270 8.544 4.772 1.00 98.56 106 ALA A CA 1
ATOM 817 C C . ALA A 1 106 ? -18.006 7.105 5.251 1.00 98.56 106 ALA A C 1
ATOM 819 O O . ALA A 1 106 ? -18.198 6.793 6.428 1.00 98.56 106 ALA A O 1
ATOM 820 N N . ALA A 1 107 ? -17.528 6.233 4.359 1.00 98.56 107 ALA A N 1
ATOM 821 C CA . ALA A 1 107 ? -17.136 4.871 4.700 1.00 98.56 107 ALA A CA 1
ATOM 822 C C . ALA A 1 107 ? -15.932 4.842 5.653 1.00 98.56 107 ALA A C 1
ATOM 824 O O . ALA A 1 107 ? -15.890 4.011 6.556 1.00 98.56 107 ALA A O 1
ATOM 825 N N . TRP A 1 108 ? -14.964 5.751 5.484 1.00 98.69 108 TRP A N 1
ATOM 826 C CA . TRP A 1 108 ? -13.799 5.837 6.364 1.00 98.69 108 TRP A CA 1
ATOM 827 C C . TRP A 1 108 ? -14.207 6.157 7.796 1.00 98.69 108 TRP A C 1
ATOM 829 O O . TRP A 1 108 ? -13.788 5.456 8.719 1.00 98.69 108 TRP A O 1
ATOM 839 N N . GLU A 1 109 ? -15.063 7.161 7.981 1.00 98.62 109 GLU A N 1
ATOM 840 C CA . GLU A 1 109 ? -15.535 7.520 9.315 1.00 98.62 109 GLU A CA 1
ATOM 841 C C . GLU A 1 109 ? -16.372 6.419 9.958 1.00 98.62 109 GLU A C 1
ATOM 843 O O . GLU A 1 109 ? -16.166 6.073 11.123 1.00 98.62 109 GLU A O 1
ATOM 848 N N . ARG A 1 110 ? -17.277 5.814 9.185 1.00 98.50 110 ARG A N 1
ATOM 849 C CA . ARG A 1 110 ? -18.169 4.759 9.671 1.00 98.50 110 ARG A CA 1
ATOM 850 C C . ARG A 1 110 ? -17.428 3.474 10.048 1.00 98.50 110 ARG A C 1
ATOM 852 O O . ARG A 1 110 ? -17.712 2.909 11.102 1.00 98.50 110 ARG A O 1
ATOM 859 N N . ASP A 1 111 ? -16.509 3.010 9.202 1.00 98.50 111 ASP A N 1
ATOM 860 C CA . ASP A 1 111 ? -15.968 1.646 9.286 1.00 98.50 111 ASP A CA 1
ATOM 861 C C . ASP A 1 111 ? -14.540 1.586 9.865 1.00 98.50 111 ASP A C 1
ATOM 863 O O . ASP A 1 111 ? -14.094 0.520 10.302 1.00 98.50 111 ASP A O 1
ATOM 867 N N . VAL A 1 112 ? -13.812 2.714 9.898 1.00 98.44 112 VAL A N 1
ATOM 868 C CA . VAL A 1 112 ? -12.396 2.752 10.305 1.00 98.44 112 VAL A CA 1
ATOM 869 C C . VAL A 1 112 ? -12.116 3.786 11.395 1.00 98.44 112 VAL A C 1
ATOM 871 O O . VAL A 1 112 ? -11.739 3.397 12.501 1.00 98.44 112 VAL A O 1
ATOM 874 N N . ALA A 1 113 ? -12.272 5.083 11.118 1.00 98.50 113 ALA A N 1
ATOM 875 C CA . ALA A 1 113 ? -11.862 6.136 12.049 1.00 98.50 113 ALA A CA 1
ATOM 876 C C . ALA A 1 113 ? -12.729 6.178 13.311 1.00 98.50 113 ALA A C 1
ATOM 878 O O . ALA A 1 113 ? -12.178 6.148 14.413 1.00 98.50 113 ALA A O 1
ATOM 879 N N . GLY A 1 114 ? -14.058 6.142 13.178 1.00 98.31 114 GLY A N 1
ATOM 880 C CA . GLY A 1 114 ? -14.975 6.084 14.317 1.00 98.31 114 GLY A CA 1
ATOM 881 C C . GLY A 1 114 ? -14.734 4.861 15.215 1.00 98.31 114 GLY A C 1
ATOM 882 O O . GLY A 1 114 ? -14.439 5.029 16.403 1.00 98.31 114 GLY A O 1
ATOM 883 N N . PRO A 1 115 ? -14.785 3.624 14.680 1.00 98.38 115 PRO A N 1
ATOM 884 C CA . PRO A 1 115 ? -14.519 2.422 15.470 1.00 98.38 115 PRO A CA 1
ATOM 885 C C . PRO A 1 115 ? -13.098 2.373 16.054 1.00 98.38 115 PRO A C 1
ATOM 887 O O . PRO 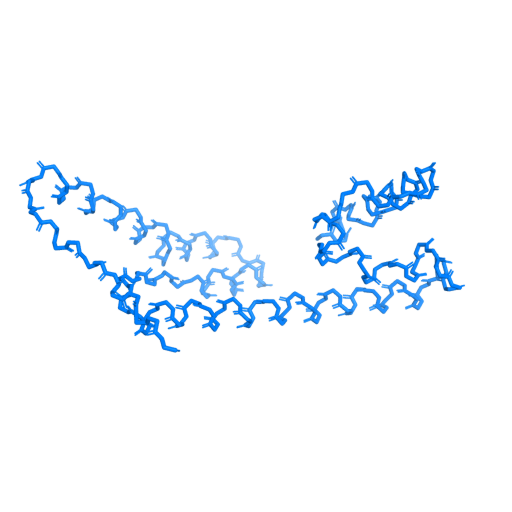A 1 115 ? -12.911 1.909 17.181 1.00 98.38 115 PRO A O 1
ATOM 890 N N . GLY A 1 116 ? -12.097 2.876 15.323 1.00 98.19 116 GLY A N 1
ATOM 891 C CA . GLY A 1 116 ? -10.718 2.981 15.801 1.00 98.19 116 GLY A CA 1
ATOM 892 C C . GLY A 1 116 ? -10.580 3.938 16.987 1.00 98.19 116 GLY A C 1
ATOM 893 O O . GLY A 1 116 ? -9.980 3.574 18.000 1.00 98.19 116 GLY A O 1
ATOM 894 N N . ALA A 1 117 ? -11.185 5.125 16.906 1.00 98.12 117 ALA A N 1
ATOM 895 C CA . ALA A 1 117 ? -11.182 6.107 17.988 1.00 98.12 117 ALA A CA 1
ATOM 896 C C . ALA A 1 117 ? -11.884 5.573 19.245 1.00 98.12 117 ALA A C 1
ATOM 898 O O . ALA A 1 117 ? -11.327 5.663 20.340 1.00 98.12 117 ALA A O 1
ATOM 899 N N . ALA A 1 118 ? -13.050 4.938 19.087 1.00 97.31 118 ALA A N 1
ATOM 900 C CA . ALA A 1 118 ? -13.778 4.323 20.197 1.00 97.31 118 ALA A CA 1
ATOM 901 C C . ALA A 1 118 ? -12.957 3.222 20.895 1.00 97.31 118 ALA A C 1
ATOM 903 O O . ALA A 1 118 ? -12.942 3.135 22.124 1.00 97.31 118 ALA A O 1
ATOM 904 N N . ALA A 1 119 ? -12.228 2.404 20.127 1.00 96.00 119 ALA A N 1
ATOM 905 C CA . ALA A 1 119 ? -11.355 1.372 20.682 1.00 96.00 119 ALA A CA 1
ATOM 906 C C . ALA A 1 119 ? -10.188 1.959 21.493 1.00 96.00 119 ALA A C 1
ATOM 908 O O . ALA A 1 119 ? -9.862 1.444 22.564 1.00 96.00 119 ALA A O 1
ATOM 909 N N . VAL A 1 120 ? -9.576 3.044 21.008 1.00 96.75 120 VAL A N 1
ATOM 910 C CA . VAL A 1 120 ? -8.515 3.756 21.736 1.00 96.75 120 VAL A CA 1
ATOM 911 C C . VAL A 1 120 ? -9.067 4.392 23.012 1.00 96.75 120 VAL A C 1
ATOM 913 O O . VAL A 1 120 ? -8.448 4.269 24.067 1.00 96.75 120 VAL A O 1
ATOM 916 N N . GLU A 1 121 ? -10.238 5.025 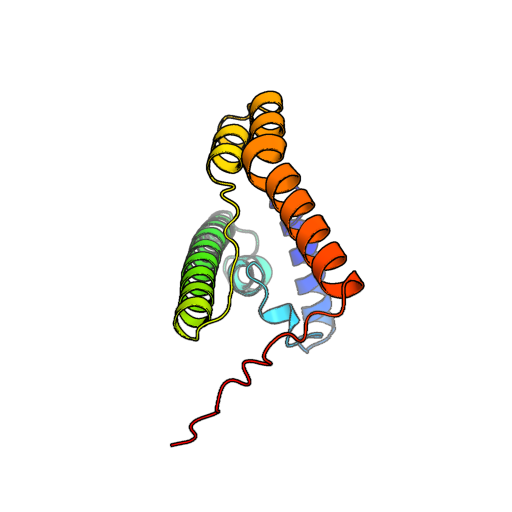22.950 1.00 96.50 121 GLU A N 1
ATOM 917 C CA . GLU A 1 121 ? -10.876 5.632 24.121 1.00 96.50 121 GLU A CA 1
ATOM 918 C C . GLU A 1 121 ? -11.171 4.589 25.209 1.00 96.50 121 GLU A C 1
ATOM 920 O O . GLU A 1 121 ? -10.861 4.813 26.380 1.00 96.50 121 GLU A O 1
ATOM 925 N N . GLN A 1 122 ? -11.711 3.427 24.828 1.00 94.19 122 GLN A N 1
ATOM 926 C CA . GLN A 1 122 ? -11.952 2.320 25.752 1.00 94.19 122 GLN A CA 1
ATOM 927 C C . GLN A 1 122 ? -10.652 1.846 26.419 1.00 94.19 122 GLN A C 1
ATOM 929 O O . GLN A 1 122 ? -10.592 1.752 27.645 1.00 94.19 122 GLN A O 1
ATOM 934 N N . PHE A 1 123 ? -9.598 1.612 25.634 1.00 92.50 123 PHE A N 1
ATOM 935 C CA . PHE A 1 123 ? -8.295 1.186 26.153 1.00 92.50 123 PHE A CA 1
ATOM 936 C C . PHE A 1 123 ? -7.719 2.176 27.179 1.00 92.50 123 PHE A C 1
ATOM 938 O O . PHE A 1 123 ? -7.168 1.777 28.207 1.00 92.50 123 PHE A O 1
ATOM 945 N N . LEU A 1 124 ? -7.857 3.480 26.922 1.00 95.12 124 LEU A N 1
ATOM 946 C CA . LEU A 1 124 ? -7.388 4.520 27.839 1.00 95.12 124 LEU A CA 1
ATOM 947 C C . LEU A 1 124 ? -8.200 4.560 29.145 1.00 95.12 124 LEU A C 1
ATOM 949 O O . LEU A 1 124 ? -7.610 4.760 30.209 1.00 95.12 124 LEU A O 1
ATOM 953 N N . LYS A 1 125 ? -9.519 4.330 29.089 1.00 93.56 125 LYS A N 1
ATOM 954 C CA . LYS A 1 125 ? -10.379 4.250 30.285 1.00 93.56 125 LYS A CA 1
ATOM 955 C C . LYS A 1 125 ? -10.012 3.058 31.165 1.00 93.56 125 LYS A C 1
ATOM 957 O O . LYS A 1 125 ? -9.738 3.247 32.349 1.00 93.56 125 LYS A O 1
ATOM 962 N N . GLU A 1 126 ? -9.890 1.869 30.578 1.00 86.62 126 GLU A N 1
ATOM 963 C CA . GLU A 1 126 ? -9.516 0.635 31.290 1.00 86.62 126 GLU A CA 1
ATOM 964 C C . GLU A 1 126 ? -8.166 0.772 32.020 1.00 86.62 126 GLU A C 1
ATOM 966 O O . GLU A 1 126 ? -8.019 0.344 33.167 1.00 86.62 126 GLU A O 1
ATOM 971 N N . LYS A 1 127 ? -7.197 1.462 31.402 1.00 75.62 127 LYS A N 1
ATOM 972 C CA . LYS A 1 127 ? -5.905 1.804 32.020 1.00 75.62 127 LYS A CA 1
ATOM 973 C C . LYS A 1 127 ? -6.023 2.744 33.221 1.00 75.62 127 LYS A C 1
ATOM 975 O O . LYS A 1 127 ? -5.234 2.620 34.157 1.00 75.62 127 LYS A O 1
ATOM 980 N N . SER A 1 128 ? -6.954 3.695 33.187 1.00 71.19 128 SER A N 1
ATOM 981 C CA . SER A 1 128 ? -7.148 4.675 34.266 1.00 71.19 128 SER A CA 1
ATOM 982 C C . SER A 1 128 ? -7.842 4.085 35.499 1.00 71.19 128 SER A C 1
ATOM 984 O O . SER A 1 128 ? -7.614 4.552 36.611 1.00 71.19 128 SER A O 1
ATOM 986 N N . GLU A 1 129 ? -8.617 3.013 35.319 1.00 70.00 129 GLU A N 1
ATOM 987 C CA . GLU A 1 129 ? -9.405 2.363 36.374 1.00 70.00 129 GLU A CA 1
ATOM 988 C C . GLU A 1 129 ? -8.650 1.246 37.127 1.00 70.00 129 GLU A C 1
ATOM 990 O O . GLU A 1 129 ? -9.229 0.564 37.967 1.00 70.00 129 GLU A O 1
ATOM 995 N N . GLY A 1 130 ? -7.349 1.051 36.871 1.00 55.28 130 GLY A N 1
ATOM 996 C CA . GLY A 1 130 ? -6.489 0.172 37.678 1.00 55.28 130 GLY A CA 1
ATOM 997 C C . GLY A 1 130 ? -6.754 -1.334 37.547 1.00 55.28 130 GLY A C 1
ATOM 998 O O . GLY A 1 130 ? -6.298 -2.104 38.393 1.00 55.28 130 GLY A O 1
ATOM 999 N N . HIS A 1 131 ? -7.455 -1.783 36.504 1.00 50.78 131 HIS A N 1
ATOM 1000 C CA . HIS A 1 131 ? -7.678 -3.210 36.273 1.00 50.78 131 HIS A CA 1
ATOM 1001 C C . HIS A 1 131 ? -6.362 -3.906 35.862 1.00 50.78 131 HIS A C 1
ATOM 1003 O O . HIS A 1 131 ? -5.725 -3.494 34.886 1.00 50.78 131 HIS A O 1
ATOM 1009 N N . PRO A 1 132 ? -5.911 -4.958 36.577 1.00 49.28 132 PRO A N 1
ATOM 1010 C CA . PRO A 1 132 ? -4.670 -5.641 36.248 1.00 49.28 132 PRO A CA 1
ATOM 1011 C C . PRO A 1 132 ? -4.876 -6.470 34.977 1.00 49.28 132 PRO A C 1
ATOM 1013 O O . PRO A 1 132 ? -5.521 -7.518 34.997 1.00 49.28 132 PRO A O 1
ATOM 1016 N N . HIS A 1 133 ? -4.321 -6.013 33.854 1.00 53.72 133 HIS A N 1
ATOM 1017 C CA . HIS A 1 133 ? -4.245 -6.838 32.655 1.00 53.72 133 HIS A CA 1
ATOM 1018 C C . HIS A 1 133 ? -3.364 -8.059 32.946 1.00 53.72 133 HIS A C 1
ATOM 1020 O O . HIS A 1 133 ? -2.200 -7.925 33.327 1.00 53.72 133 HIS A O 1
ATOM 1026 N N . HIS A 1 134 ? -3.916 -9.258 32.743 1.00 48.72 134 HIS A N 1
ATOM 1027 C CA . HIS A 1 134 ? -3.125 -10.477 32.627 1.00 48.72 134 HIS A CA 1
ATOM 1028 C C . HIS A 1 134 ? -2.127 -10.262 31.486 1.00 48.72 134 HIS A C 1
ATOM 1030 O O . HIS A 1 134 ? -2.506 -10.208 30.316 1.00 48.72 134 HIS A O 1
ATOM 1036 N N . HIS A 1 135 ? -0.852 -10.096 31.826 1.00 44.94 135 HIS A N 1
ATOM 1037 C CA . HIS A 1 135 ? 0.227 -10.175 30.859 1.00 44.94 135 HIS A CA 1
ATOM 1038 C C . HIS A 1 135 ? 0.184 -11.577 30.246 1.00 44.94 135 HIS A C 1
ATOM 1040 O O . HIS A 1 135 ? 0.659 -12.536 30.851 1.00 44.94 135 HIS A O 1
ATOM 1046 N N . ILE A 1 136 ? -0.403 -11.715 29.055 1.00 51.50 136 ILE A N 1
ATOM 1047 C CA . ILE A 1 136 ? -0.181 -12.899 28.230 1.00 51.50 136 ILE A CA 1
ATOM 1048 C C . ILE A 1 136 ? 1.249 -12.762 27.726 1.00 51.50 136 ILE A C 1
ATOM 1050 O O . ILE A 1 136 ? 1.517 -12.131 26.709 1.00 51.50 136 ILE A O 1
ATOM 1054 N N . VAL A 1 137 ? 2.189 -13.283 28.508 1.00 43.12 137 VAL A N 1
ATOM 1055 C CA . VAL A 1 137 ? 3.538 -13.572 28.037 1.00 43.12 137 VAL A CA 1
ATOM 1056 C C . VAL A 1 137 ? 3.379 -14.760 27.091 1.00 43.12 137 VAL A C 1
ATOM 1058 O O . VAL A 1 137 ? 2.963 -15.825 27.556 1.00 43.12 137 VAL A O 1
ATOM 1061 N N . PRO A 1 138 ? 3.655 -14.635 25.781 1.00 43.91 138 PRO A N 1
ATOM 1062 C CA . PRO A 1 138 ? 3.721 -15.806 24.928 1.00 43.91 138 PRO A CA 1
ATOM 1063 C C . PRO A 1 138 ? 4.865 -16.661 25.466 1.00 43.91 138 PRO A C 1
ATOM 1065 O O . PRO A 1 138 ? 6.023 -16.236 25.452 1.00 43.91 138 PRO A O 1
ATOM 1068 N N . SER A 1 139 ? 4.553 -17.842 25.998 1.00 43.66 139 SER A N 1
ATOM 1069 C CA . SER A 1 139 ? 5.579 -18.821 26.325 1.00 43.66 139 SER A CA 1
ATOM 1070 C C . SER A 1 139 ? 6.278 -19.181 25.018 1.00 43.66 139 SER A C 1
ATOM 1072 O O . SER A 1 139 ? 5.716 -19.883 24.176 1.00 43.66 139 SER A O 1
ATOM 1074 N N . LEU A 1 140 ? 7.484 -18.651 24.825 1.00 44.06 140 LEU A N 1
ATOM 1075 C CA . LEU A 1 140 ? 8.410 -19.089 23.794 1.00 44.06 140 LEU A CA 1
ATOM 1076 C C . LEU A 1 140 ? 8.731 -20.561 24.067 1.00 44.06 140 LEU A C 1
ATOM 1078 O O . LEU A 1 140 ? 9.612 -20.878 24.862 1.00 44.06 140 LEU A O 1
ATOM 1082 N N . ILE A 1 141 ? 7.983 -21.461 23.432 1.00 51.12 141 ILE A N 1
ATOM 1083 C CA . ILE A 1 141 ? 8.380 -22.858 23.307 1.00 51.12 141 ILE A CA 1
ATOM 1084 C C . ILE A 1 141 ? 9.488 -22.872 22.254 1.00 51.12 141 ILE A C 1
ATOM 1086 O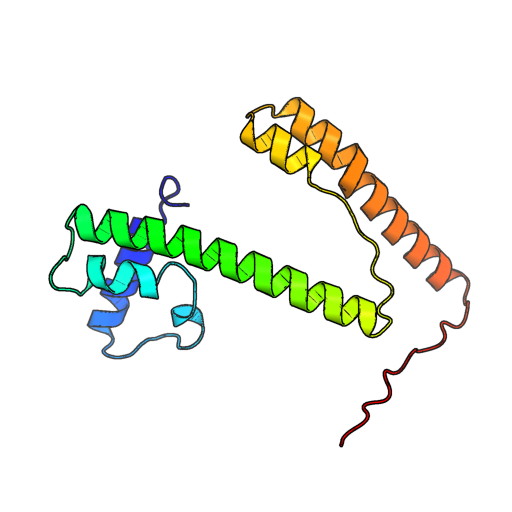 O . ILE A 1 141 ? 9.223 -22.865 21.054 1.00 51.12 141 ILE A O 1
ATOM 1090 N N . TYR A 1 142 ? 10.733 -22.824 22.725 1.00 42.59 142 TYR A N 1
ATOM 1091 C CA . TYR A 1 142 ? 11.866 -23.357 21.982 1.00 42.59 142 TYR A CA 1
ATOM 1092 C C . TYR A 1 142 ? 11.716 -24.881 21.935 1.00 42.59 142 TYR A C 1
ATOM 1094 O O . TYR A 1 142 ? 11.656 -25.518 22.986 1.00 42.59 142 TYR A O 1
ATOM 1102 N N . ASN A 1 143 ? 11.653 -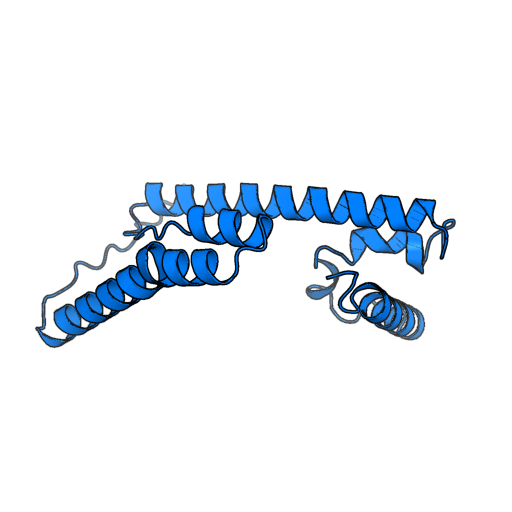25.438 20.729 1.00 43.50 143 ASN A N 1
ATOM 1103 C CA . ASN A 1 143 ? 12.123 -26.779 20.382 1.00 43.50 143 ASN A CA 1
ATOM 1104 C C . ASN A 1 143 ? 12.547 -26.763 18.915 1.00 43.50 143 ASN A C 1
ATOM 1106 O O . ASN A 1 143 ? 11.761 -26.233 18.097 1.00 43.50 143 ASN A O 1
#

Foldseek 3Di:
DVVVCLVVVLLVQVVVCVVVVHNPDPVVCPDQLNVLCCCCPPNPCDVHPVSVVSSVVSSVVVVVVVVVVVVVVVVVVVVLVDPDDDFDLPQLVVCVVVVNVVSNVVSCCVGPVVVVVVVVVVVVVCVVVPDDDDPPPRPPPDD

Organism: NCBI:txid320322